Protein AF-A0A1S3D793-F1 (afdb_monomer_lite)

pLDDT: mean 78.3, std 12.01, range [39.22, 96.0]

Sequence (178 aa):
MQNKKGTPEDDGTARREAWMLELPPESTVHLGLGPRQFRATEGPDMSNRSDWTDTPADKLKKQQKLLIEGEPPPNPEEERRKFLINERDKTMEQMIEKCKKSKKHKRDKSLMELHQEKLKKKQKKKDKERGDRPPERRPFDRDVDLQVNRFDEAQRKAIVNKAQLLDTRFSTGESKFL

Foldseek 3Di:
DDDDDDDPDPPPPPDPDPPVVDDDPLCVPPPPPDDDDDDPDDHPPPVPPCPPPPDPVRVVVVVVCCVVVPDPPPDVVVVVVLVVLVVVQVVVVVVVVVCCVVCVPPDDADPVRVVVVVVVVVVVVVDVVVPPDDPDDDPDDCVVHVVPCPDDPVNVVVVVVVVVCPVPPDDPDSHPDD

Structure (mmCIF, N/CA/C/O backbone):
data_AF-A0A1S3D793-F1
#
_entry.id   AF-A0A1S3D793-F1
#
loop_
_atom_site.group_PDB
_atom_site.id
_atom_site.type_symbol
_atom_site.label_atom_id
_atom_site.label_alt_id
_atom_site.label_comp_id
_atom_site.label_asym_id
_atom_site.label_entity_id
_atom_site.label_seq_id
_atom_site.pdbx_PDB_ins_code
_atom_site.Cartn_x
_atom_site.Cartn_y
_atom_site.Cartn_z
_atom_site.occupancy
_atom_site.B_iso_or_equiv
_atom_site.auth_seq_id
_atom_site.auth_comp_id
_atom_site.auth_asym_id
_atom_site.auth_atom_id
_atom_site.pdbx_PDB_model_num
ATOM 1 N N . MET A 1 1 ? 54.070 -31.152 -6.009 1.00 39.59 1 MET A N 1
ATOM 2 C CA . MET A 1 1 ? 53.042 -31.656 -5.075 1.00 39.59 1 MET A CA 1
ATOM 3 C C . MET A 1 1 ? 51.683 -31.320 -5.660 1.00 39.59 1 MET A C 1
ATOM 5 O O . MET A 1 1 ? 51.351 -30.148 -5.759 1.00 39.59 1 MET A O 1
ATOM 9 N N . GLN A 1 2 ? 50.984 -32.319 -6.196 1.00 41.53 2 GLN A N 1
ATOM 10 C CA . GLN A 1 2 ? 49.692 -32.140 -6.859 1.00 41.53 2 GLN A CA 1
ATOM 11 C C . GLN A 1 2 ? 48.585 -32.426 -5.839 1.00 41.53 2 GLN A C 1
ATOM 13 O O . GLN A 1 2 ? 48.446 -33.562 -5.392 1.00 41.53 2 GLN A O 1
ATOM 18 N N . ASN A 1 3 ? 47.815 -31.405 -5.464 1.00 39.22 3 ASN A N 1
ATOM 19 C CA . ASN A 1 3 ? 46.646 -31.570 -4.604 1.00 39.22 3 ASN A CA 1
ATOM 20 C C . ASN A 1 3 ? 45.465 -32.030 -5.464 1.00 39.22 3 ASN A C 1
ATOM 22 O O . ASN A 1 3 ? 44.859 -31.234 -6.181 1.00 39.22 3 ASN A O 1
ATOM 26 N N . LYS A 1 4 ? 45.148 -33.327 -5.406 1.00 44.31 4 LYS A N 1
ATOM 27 C CA . LYS A 1 4 ? 43.905 -33.872 -5.957 1.00 44.31 4 LYS A CA 1
ATOM 28 C C . LYS A 1 4 ? 42.738 -33.413 -5.076 1.00 44.31 4 LYS A C 1
ATOM 30 O O . LYS A 1 4 ? 42.666 -33.791 -3.911 1.00 44.31 4 LYS A O 1
ATOM 35 N N . LYS A 1 5 ? 41.832 -32.597 -5.625 1.00 45.19 5 LYS A N 1
ATOM 36 C CA . LYS A 1 5 ? 40.506 -32.364 -5.034 1.00 45.19 5 LYS A CA 1
ATOM 37 C C . LYS A 1 5 ? 39.716 -33.668 -5.145 1.00 45.19 5 LYS A C 1
ATOM 39 O O . LYS A 1 5 ? 39.407 -34.093 -6.254 1.00 45.19 5 LYS A O 1
ATOM 44 N N . GLY A 1 6 ? 39.450 -34.302 -4.007 1.00 39.34 6 GLY A N 1
ATOM 45 C CA . GLY A 1 6 ? 38.548 -35.443 -3.919 1.00 39.34 6 GLY A CA 1
ATOM 46 C C . GLY A 1 6 ? 37.112 -35.018 -4.210 1.00 39.34 6 GLY A C 1
ATOM 47 O O . GLY A 1 6 ? 36.623 -34.028 -3.667 1.00 39.34 6 GLY A O 1
ATOM 48 N N . THR A 1 7 ? 36.465 -35.761 -5.096 1.00 55.16 7 THR A N 1
ATOM 49 C CA . THR A 1 7 ? 35.011 -35.850 -5.228 1.00 55.16 7 THR A CA 1
ATOM 50 C C . THR A 1 7 ? 34.433 -36.444 -3.940 1.00 55.16 7 THR A C 1
ATOM 52 O O . THR A 1 7 ? 35.018 -37.402 -3.431 1.00 55.16 7 THR A O 1
ATOM 55 N N . PRO A 1 8 ? 33.329 -35.920 -3.378 1.00 58.78 8 PRO A N 1
ATOM 56 C CA . PRO A 1 8 ? 32.638 -36.632 -2.316 1.00 58.78 8 PRO A CA 1
ATOM 57 C C . PRO A 1 8 ? 31.990 -37.883 -2.920 1.00 58.78 8 PRO A C 1
ATOM 59 O O . PRO A 1 8 ? 31.172 -37.788 -3.832 1.00 58.78 8 PRO A O 1
ATOM 62 N N . GLU A 1 9 ? 32.437 -39.039 -2.438 1.00 50.38 9 GLU A N 1
ATOM 63 C CA . GLU A 1 9 ? 31.816 -40.348 -2.638 1.00 50.38 9 GLU A CA 1
ATOM 64 C C . GLU A 1 9 ? 30.340 -40.295 -2.209 1.00 50.38 9 GLU A C 1
ATOM 66 O O . GLU A 1 9 ? 30.026 -39.780 -1.134 1.00 50.38 9 GLU A O 1
ATOM 71 N N . ASP A 1 10 ? 29.455 -40.810 -3.063 1.00 57.16 10 ASP A N 1
ATOM 72 C CA . ASP A 1 10 ? 28.017 -40.947 -2.824 1.00 57.16 10 ASP A CA 1
ATOM 73 C C . ASP A 1 10 ? 27.778 -42.165 -1.920 1.00 57.16 10 ASP A C 1
ATOM 75 O O . ASP A 1 10 ? 27.693 -43.313 -2.364 1.00 57.16 10 ASP A O 1
ATOM 79 N N . ASP A 1 11 ? 27.756 -41.932 -0.608 1.00 54.22 11 ASP A N 1
ATOM 80 C CA . ASP A 1 11 ? 27.305 -42.915 0.362 1.00 54.22 11 ASP A CA 1
ATOM 81 C C . ASP A 1 11 ? 25.791 -43.104 0.205 1.00 54.22 11 ASP A C 1
ATOM 83 O O . ASP A 1 11 ? 25.032 -42.206 0.555 1.00 54.22 11 ASP A O 1
ATOM 87 N N . GLY A 1 12 ? 25.369 -44.279 -0.296 1.00 58.22 12 GLY A N 1
ATOM 88 C CA . GLY A 1 12 ? 24.006 -44.690 -0.706 1.00 58.22 12 GLY A CA 1
ATOM 89 C C . GLY A 1 12 ? 22.849 -44.561 0.304 1.00 58.22 12 GLY A C 1
ATOM 90 O O . GLY A 1 12 ? 21.831 -45.244 0.202 1.00 58.22 12 GLY A O 1
ATOM 91 N N . THR A 1 13 ? 22.970 -43.681 1.285 1.00 63.38 13 THR A N 1
ATOM 92 C CA . THR A 1 13 ? 21.847 -42.962 1.872 1.00 63.38 13 THR A CA 1
A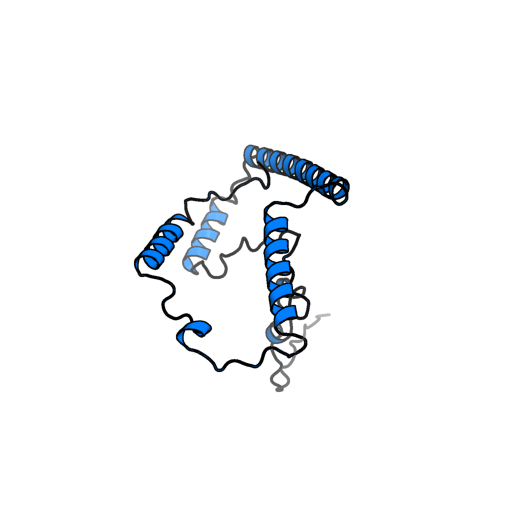TOM 93 C C . THR A 1 13 ? 21.360 -41.910 0.878 1.00 63.38 13 THR A C 1
ATOM 95 O O . THR A 1 13 ? 22.150 -41.111 0.394 1.00 63.38 13 THR A O 1
ATOM 98 N N . ALA A 1 14 ? 20.062 -41.877 0.567 1.00 69.94 14 ALA A N 1
ATOM 99 C CA . ALA A 1 14 ? 19.471 -40.826 -0.262 1.00 69.94 14 ALA A CA 1
ATOM 100 C C . ALA A 1 14 ? 19.557 -39.470 0.469 1.00 69.94 14 ALA A C 1
ATOM 102 O O . ALA A 1 14 ? 18.601 -39.021 1.111 1.00 69.94 14 ALA A O 1
ATOM 103 N N . ARG A 1 15 ? 20.740 -38.847 0.447 1.00 79.88 15 ARG A N 1
ATOM 104 C CA . ARG A 1 15 ? 20.979 -37.533 1.030 1.00 79.88 15 ARG A CA 1
ATOM 105 C C . ARG A 1 15 ? 20.179 -36.536 0.218 1.00 79.88 15 ARG A C 1
ATOM 107 O O . ARG A 1 15 ? 20.288 -36.466 -1.002 1.00 79.88 15 ARG A O 1
ATOM 114 N N . ARG A 1 16 ? 19.329 -35.779 0.910 1.00 86.62 16 ARG A N 1
ATOM 115 C CA . ARG A 1 16 ? 18.573 -34.712 0.264 1.00 86.62 16 ARG A CA 1
ATOM 116 C C . ARG A 1 16 ? 19.565 -33.685 -0.266 1.00 86.62 16 ARG A C 1
ATOM 118 O O . ARG A 1 16 ? 20.427 -33.220 0.476 1.00 86.62 16 ARG A O 1
ATOM 125 N N . GLU A 1 17 ? 19.423 -33.361 -1.542 1.00 84.94 17 GLU A N 1
ATOM 126 C CA . GLU A 1 17 ? 20.198 -32.330 -2.216 1.00 84.94 17 GLU A CA 1
ATOM 127 C C . GLU A 1 17 ? 20.128 -30.999 -1.450 1.00 84.94 17 GLU A C 1
ATOM 129 O O . GLU A 1 17 ? 19.124 -30.693 -0.804 1.00 84.94 17 GLU A O 1
ATOM 134 N N . ALA A 1 18 ? 21.196 -30.200 -1.519 1.00 81.81 18 ALA A N 1
ATOM 135 C CA . ALA A 1 18 ? 21.341 -28.986 -0.712 1.00 81.81 18 ALA A CA 1
ATOM 136 C C . ALA A 1 18 ? 20.160 -28.010 -0.868 1.00 81.81 18 ALA A C 1
ATOM 138 O O . ALA A 1 18 ? 19.710 -27.438 0.117 1.00 81.81 18 ALA A O 1
ATOM 139 N N . TRP A 1 19 ? 19.569 -27.900 -2.062 1.00 83.50 19 TRP A N 1
ATOM 140 C CA . TRP A 1 19 ? 18.391 -27.057 -2.318 1.00 83.50 19 TRP A CA 1
ATOM 141 C C . TRP A 1 19 ? 17.103 -27.528 -1.615 1.00 83.50 19 TRP A C 1
ATOM 143 O O . TRP A 1 19 ? 16.137 -26.772 -1.543 1.00 83.50 19 TRP A O 1
ATOM 153 N N . MET A 1 20 ? 17.070 -28.761 -1.095 1.00 80.81 20 MET A N 1
ATOM 154 C CA . MET A 1 20 ? 15.973 -29.277 -0.266 1.00 80.81 20 MET A CA 1
ATOM 155 C C . MET A 1 20 ? 16.183 -29.046 1.236 1.00 80.81 20 MET A C 1
ATOM 157 O O . MET A 1 20 ? 15.245 -29.229 2.013 1.00 80.81 20 MET A O 1
ATOM 161 N N . LEU A 1 21 ? 17.399 -28.702 1.666 1.00 83.75 21 LEU A N 1
ATOM 162 C CA . LEU A 1 21 ? 17.741 -28.478 3.075 1.00 83.75 21 LEU A CA 1
ATOM 163 C C . LEU A 1 21 ? 18.007 -27.003 3.373 1.00 83.75 21 LEU A C 1
ATOM 165 O O . LEU A 1 21 ? 17.671 -26.519 4.454 1.00 83.75 21 LEU A O 1
ATOM 169 N N . GLU A 1 22 ? 18.588 -26.291 2.416 1.00 81.25 22 GLU A N 1
ATOM 170 C CA . GLU A 1 22 ? 18.906 -24.880 2.522 1.00 81.25 22 GLU A CA 1
ATOM 171 C C . GLU A 1 22 ? 17.796 -24.055 1.891 1.00 81.25 22 GLU A C 1
ATOM 173 O O . GLU A 1 22 ? 17.360 -24.277 0.760 1.00 81.25 22 GLU A O 1
ATOM 178 N N . LEU A 1 23 ? 17.319 -23.079 2.653 1.00 78.12 23 LEU A N 1
ATOM 179 C CA . LEU A 1 23 ? 16.365 -22.127 2.130 1.00 78.12 23 LEU A CA 1
ATOM 180 C C . LEU A 1 23 ? 17.042 -21.180 1.143 1.00 78.12 23 LEU A C 1
ATOM 182 O O . LEU A 1 23 ? 18.165 -20.741 1.402 1.00 78.12 23 LEU A O 1
ATOM 186 N N . PRO A 1 24 ? 16.334 -20.763 0.077 1.00 79.12 24 PRO A N 1
ATOM 187 C CA . PRO A 1 24 ? 16.795 -19.669 -0.756 1.00 79.12 24 PRO A CA 1
ATOM 188 C C . PRO A 1 24 ? 17.128 -18.444 0.111 1.00 79.12 24 PRO A C 1
ATOM 190 O O . PRO A 1 24 ? 16.319 -18.108 0.992 1.00 79.12 24 PRO A O 1
ATOM 193 N N . PRO A 1 25 ? 18.260 -17.758 -0.134 1.00 72.81 25 PRO A N 1
ATOM 194 C CA . PRO A 1 25 ? 18.743 -16.657 0.705 1.00 72.81 25 PRO A CA 1
ATOM 195 C C . PRO A 1 25 ? 17.685 -15.560 0.903 1.00 72.81 25 PRO A C 1
ATOM 197 O O . PRO A 1 25 ? 17.505 -15.070 2.018 1.00 72.81 25 PRO A O 1
ATOM 200 N N . GLU A 1 26 ? 16.887 -15.290 -0.132 1.00 68.50 26 GLU A N 1
ATOM 201 C CA . GLU A 1 26 ? 15.769 -14.333 -0.136 1.00 68.50 26 GLU A CA 1
ATOM 202 C C . GLU A 1 26 ? 14.632 -14.668 0.853 1.00 68.50 26 GLU A C 1
ATOM 204 O O . GLU A 1 26 ? 13.879 -13.793 1.286 1.00 68.50 26 GLU A O 1
ATOM 209 N N . SER A 1 27 ? 14.478 -15.941 1.227 1.00 65.19 27 SER A N 1
ATOM 210 C CA . SER A 1 27 ? 13.345 -16.441 2.025 1.00 65.19 27 SER A CA 1
ATOM 211 C C . SER A 1 27 ? 13.659 -16.655 3.509 1.00 65.19 27 SER A C 1
ATOM 213 O O . SER A 1 27 ? 12.742 -16.826 4.316 1.00 65.19 27 SER A O 1
ATOM 215 N N . THR A 1 28 ? 14.939 -16.589 3.886 1.00 62.53 28 THR A N 1
ATOM 216 C CA . THR A 1 28 ? 15.442 -16.912 5.234 1.00 62.53 28 THR A CA 1
ATOM 217 C C . THR A 1 28 ? 14.791 -16.090 6.351 1.00 62.53 28 THR A C 1
ATOM 219 O O . THR A 1 28 ? 14.602 -16.585 7.460 1.00 62.53 28 THR A O 1
ATOM 222 N N . VAL A 1 29 ? 14.384 -14.851 6.065 1.00 65.44 29 VAL A N 1
ATOM 223 C CA . VAL A 1 29 ? 13.934 -13.899 7.095 1.00 65.44 29 VAL A CA 1
ATOM 224 C C . VAL A 1 29 ? 12.411 -13.963 7.356 1.00 65.44 29 VAL A C 1
ATOM 226 O O . VAL A 1 29 ? 11.942 -13.470 8.380 1.00 65.44 29 VAL A O 1
ATOM 229 N N . HIS A 1 30 ? 11.595 -14.584 6.482 1.00 61.81 30 HIS A N 1
ATOM 230 C CA . HIS A 1 30 ? 10.117 -14.461 6.545 1.00 61.81 30 HIS A CA 1
ATOM 231 C C . HIS A 1 30 ? 9.335 -15.740 6.261 1.00 61.81 30 HIS A C 1
ATOM 233 O O . HIS A 1 30 ? 8.287 -15.705 5.616 1.00 61.81 30 HIS A O 1
ATOM 239 N N . LEU A 1 31 ? 9.761 -16.862 6.828 1.00 67.12 31 LEU A N 1
ATOM 240 C CA . LEU A 1 31 ? 9.057 -18.145 6.708 1.00 67.12 31 LEU A CA 1
ATOM 241 C C . LEU A 1 31 ? 7.645 -18.187 7.325 1.00 67.12 31 LEU A C 1
ATOM 243 O O . LEU A 1 31 ? 7.016 -19.238 7.391 1.00 67.12 31 LEU A O 1
ATOM 247 N N . GLY A 1 32 ? 7.110 -17.056 7.790 1.00 65.06 32 GLY A N 1
ATOM 248 C CA . GLY A 1 32 ? 5.747 -16.980 8.307 1.00 65.06 32 GLY A CA 1
ATOM 249 C C . GLY A 1 32 ? 5.545 -17.688 9.649 1.00 65.06 32 GLY A C 1
ATOM 250 O O . GLY A 1 32 ? 4.398 -17.815 10.067 1.00 65.06 32 GLY A O 1
ATOM 251 N N . LEU A 1 33 ? 6.628 -18.093 10.330 1.00 73.56 33 LEU A N 1
ATOM 252 C CA . LEU A 1 33 ? 6.607 -18.614 11.706 1.00 73.56 33 LEU A CA 1
ATOM 253 C C . LEU A 1 33 ? 6.455 -17.508 12.774 1.00 73.56 33 LEU A C 1
ATOM 255 O O . LEU A 1 33 ? 6.415 -17.801 13.964 1.00 73.56 33 LEU A O 1
ATOM 259 N N . GLY A 1 34 ? 6.355 -16.240 12.363 1.00 73.38 34 GLY A N 1
ATOM 260 C CA . GLY A 1 34 ? 6.131 -15.088 13.239 1.00 73.38 34 GLY A CA 1
ATOM 261 C C . GLY A 1 34 ? 4.858 -14.306 12.888 1.00 73.38 34 GLY A C 1
ATOM 262 O O . GLY A 1 34 ? 4.236 -14.555 11.849 1.00 73.38 34 GLY A O 1
ATOM 263 N N . PRO A 1 35 ? 4.454 -13.338 13.732 1.00 75.06 35 PRO A N 1
ATOM 264 C CA . PRO A 1 35 ? 3.297 -12.486 13.474 1.00 75.06 35 PRO A CA 1
ATOM 265 C C . PRO A 1 35 ? 3.438 -11.764 12.128 1.00 75.06 35 PRO A C 1
ATOM 267 O O . PRO A 1 35 ? 4.411 -11.059 11.866 1.00 75.06 35 PRO A O 1
ATOM 270 N N . ARG A 1 36 ? 2.442 -11.949 11.258 1.00 70.62 36 ARG A N 1
ATOM 271 C CA . ARG A 1 36 ? 2.416 -11.384 9.905 1.00 70.62 36 ARG A CA 1
ATOM 272 C C . ARG A 1 36 ? 2.061 -9.899 9.972 1.00 70.62 36 ARG A C 1
ATOM 274 O O . ARG A 1 36 ? 0.897 -9.549 10.143 1.00 70.62 36 ARG A O 1
ATOM 281 N N . GLN A 1 37 ? 3.054 -9.027 9.828 1.00 77.38 37 GLN A N 1
ATOM 282 C CA . GLN A 1 37 ? 2.853 -7.594 9.595 1.00 77.38 37 GLN A CA 1
ATOM 283 C C . GLN A 1 37 ? 3.392 -7.212 8.214 1.00 77.38 37 GLN A C 1
ATOM 285 O O . GLN A 1 37 ? 4.348 -7.817 7.726 1.00 77.38 37 GLN A O 1
ATOM 290 N N . PHE A 1 38 ? 2.768 -6.220 7.572 1.00 73.31 38 PHE A N 1
ATOM 291 C CA . PHE A 1 38 ? 3.314 -5.630 6.349 1.00 73.31 38 PHE A CA 1
ATOM 292 C C . PHE A 1 38 ? 4.681 -5.010 6.647 1.00 73.31 38 PHE A C 1
ATOM 294 O O . PHE A 1 38 ? 4.870 -4.383 7.692 1.00 73.31 38 PHE A O 1
ATOM 301 N N . ARG A 1 39 ? 5.634 -5.179 5.727 1.00 70.62 39 ARG A N 1
ATOM 302 C CA . ARG A 1 39 ? 6.952 -4.550 5.840 1.00 70.62 39 ARG A CA 1
ATOM 303 C C . ARG A 1 39 ? 6.803 -3.035 5.759 1.00 70.62 39 ARG A C 1
ATOM 305 O O . ARG A 1 39 ? 6.088 -2.531 4.899 1.00 70.62 39 ARG A O 1
ATOM 312 N N . ALA A 1 40 ? 7.494 -2.328 6.648 1.00 74.19 40 ALA A N 1
ATOM 313 C CA . ALA A 1 40 ? 7.602 -0.872 6.588 1.00 74.19 40 ALA A CA 1
ATOM 314 C C . ALA A 1 40 ? 8.714 -0.407 5.632 1.00 74.19 40 ALA A C 1
ATOM 316 O O . ALA A 1 40 ? 8.701 0.737 5.193 1.00 74.19 40 ALA A O 1
ATOM 317 N N . THR A 1 41 ? 9.667 -1.288 5.329 1.00 74.88 41 THR A N 1
ATOM 318 C CA . THR A 1 41 ? 10.761 -1.047 4.389 1.00 74.88 41 THR A CA 1
ATOM 319 C C . THR A 1 41 ? 10.433 -1.632 3.023 1.00 74.88 41 THR A C 1
ATOM 321 O O . THR A 1 41 ? 9.643 -2.577 2.915 1.00 74.88 41 THR A O 1
ATOM 324 N N . GLU A 1 42 ? 11.075 -1.088 1.992 1.00 73.44 42 GLU A N 1
ATOM 325 C CA . GLU A 1 42 ? 11.052 -1.663 0.649 1.00 73.44 42 GLU A CA 1
ATOM 326 C C . GLU A 1 42 ? 11.495 -3.133 0.720 1.00 73.44 42 GLU A C 1
ATOM 328 O O . GLU A 1 42 ? 12.381 -3.501 1.499 1.00 73.44 42 GLU A O 1
ATOM 333 N N . GLY A 1 43 ? 10.769 -3.997 0.008 1.00 70.94 43 GLY A N 1
ATOM 334 C CA . GLY A 1 43 ? 11.098 -5.418 -0.059 1.00 70.94 43 GLY A CA 1
ATOM 335 C C . GLY A 1 43 ? 12.367 -5.656 -0.883 1.00 70.94 43 GLY A C 1
ATOM 336 O O . GLY A 1 43 ? 12.838 -4.730 -1.542 1.00 70.94 43 GLY A O 1
ATOM 337 N N . PRO A 1 44 ? 12.898 -6.891 -0.878 1.00 73.62 44 PRO A N 1
ATOM 338 C CA . PRO A 1 44 ? 13.931 -7.296 -1.828 1.00 73.62 44 PRO A CA 1
ATOM 339 C C . PRO A 1 44 ? 13.518 -6.937 -3.258 1.00 73.62 44 PRO A C 1
ATOM 341 O O . PRO A 1 44 ? 12.324 -6.985 -3.585 1.00 73.62 44 PRO A O 1
ATOM 344 N N . ASP A 1 45 ? 14.485 -6.554 -4.091 1.00 69.31 45 ASP A N 1
ATOM 345 C CA . ASP A 1 45 ? 14.215 -6.138 -5.463 1.00 69.31 45 ASP A CA 1
ATOM 346 C C . ASP A 1 45 ? 13.770 -7.333 -6.318 1.00 69.31 45 ASP A C 1
ATOM 348 O O . ASP A 1 45 ? 14.560 -8.029 -6.949 1.00 69.31 45 ASP A O 1
ATOM 352 N N . MET A 1 46 ? 12.458 -7.565 -6.348 1.00 64.94 46 MET A N 1
ATOM 353 C CA . MET A 1 46 ? 11.825 -8.565 -7.207 1.00 64.94 46 MET A CA 1
ATOM 354 C C . MET A 1 46 ? 11.596 -8.023 -8.628 1.00 64.94 46 MET A C 1
ATOM 356 O O . MET A 1 46 ? 10.714 -8.521 -9.328 1.00 64.94 46 MET A O 1
ATOM 360 N N . SER A 1 47 ? 12.301 -6.965 -9.054 1.00 65.56 47 SER A N 1
ATOM 361 C CA . SER A 1 47 ? 12.199 -6.420 -10.412 1.00 65.56 47 SER A CA 1
ATOM 362 C C . SER A 1 47 ? 12.594 -7.450 -11.467 1.00 65.56 47 SER A C 1
ATOM 364 O O . SER A 1 47 ? 11.965 -7.514 -12.529 1.00 65.56 47 SER A O 1
ATOM 366 N N . ASN A 1 48 ? 13.533 -8.347 -11.146 1.00 68.31 48 ASN A N 1
ATOM 367 C CA . ASN A 1 48 ? 13.909 -9.431 -12.040 1.00 68.31 48 ASN A CA 1
ATOM 368 C C . ASN A 1 48 ? 12.865 -10.563 -12.039 1.00 68.31 48 ASN A C 1
ATOM 370 O O . ASN A 1 48 ? 13.053 -11.638 -11.488 1.00 68.31 48 ASN A O 1
ATOM 374 N N . ARG A 1 49 ? 11.719 -10.304 -12.673 1.00 65.56 49 ARG A N 1
ATOM 375 C CA . ARG A 1 49 ? 10.622 -11.269 -12.866 1.00 65.56 49 ARG A CA 1
ATOM 376 C C . ARG A 1 49 ? 10.831 -12.160 -14.096 1.00 65.56 49 ARG A C 1
ATOM 378 O O . ARG A 1 49 ? 9.972 -12.982 -14.401 1.00 65.56 49 ARG A O 1
ATOM 385 N N . SER A 1 50 ? 11.962 -11.998 -14.789 1.00 70.88 50 SER A N 1
ATOM 386 C CA . SER A 1 50 ? 12.276 -12.687 -16.048 1.00 70.88 50 SER A CA 1
ATOM 387 C C . SER A 1 50 ? 12.566 -14.182 -15.885 1.00 70.88 50 SER A C 1
ATOM 389 O O . SER A 1 50 ? 12.612 -14.919 -16.869 1.00 70.88 50 SER A O 1
ATOM 391 N N . ASP A 1 51 ? 12.701 -14.659 -14.648 1.00 76.81 51 ASP A N 1
ATOM 392 C CA . ASP A 1 51 ? 12.980 -16.065 -14.375 1.00 76.81 51 ASP A CA 1
ATOM 393 C C . ASP A 1 51 ? 11.850 -16.989 -14.834 1.00 76.81 51 ASP A C 1
ATOM 395 O O . ASP A 1 51 ? 12.138 -18.072 -15.346 1.00 76.81 51 ASP A O 1
ATOM 399 N N . TRP A 1 52 ? 10.594 -16.539 -14.732 1.00 78.81 52 TRP A N 1
ATOM 400 C CA . TRP A 1 52 ? 9.413 -17.332 -15.098 1.00 78.81 52 TRP A CA 1
ATOM 401 C C . TRP A 1 52 ? 8.616 -16.778 -16.285 1.00 78.81 52 TRP A C 1
ATOM 403 O O . TRP A 1 52 ? 7.835 -17.518 -16.877 1.00 78.81 52 TRP A O 1
ATOM 413 N N . THR A 1 53 ? 8.795 -15.506 -16.653 1.00 76.69 53 THR A N 1
ATOM 414 C CA . THR A 1 53 ? 8.049 -14.899 -17.770 1.00 76.69 53 THR A CA 1
ATOM 415 C C . THR A 1 53 ? 8.754 -15.016 -19.117 1.00 76.69 53 THR A C 1
ATOM 417 O O . THR A 1 53 ? 8.126 -14.736 -20.132 1.00 76.69 53 THR A O 1
ATOM 420 N N . ASP A 1 54 ? 10.043 -15.367 -19.142 1.00 81.12 54 ASP A N 1
ATOM 421 C CA . ASP A 1 54 ? 10.871 -15.272 -20.347 1.00 81.12 54 ASP A CA 1
ATOM 422 C C . ASP A 1 54 ? 11.198 -16.659 -20.922 1.00 81.12 54 ASP A C 1
ATOM 424 O O . ASP A 1 54 ? 11.782 -17.519 -20.252 1.00 81.12 54 ASP A O 1
ATOM 428 N N . THR A 1 55 ? 10.832 -16.876 -22.187 1.00 86.12 55 THR A N 1
ATOM 429 C CA . THR A 1 55 ? 11.133 -18.104 -22.936 1.00 86.12 55 THR A CA 1
ATOM 430 C C . THR A 1 55 ? 12.650 -18.221 -23.142 1.00 86.12 55 THR A C 1
ATOM 432 O O . THR A 1 55 ? 13.317 -17.196 -23.298 1.00 86.12 55 THR A O 1
ATOM 435 N N . PRO A 1 56 ? 13.246 -19.428 -23.244 1.00 85.88 56 PRO A N 1
ATOM 436 C CA . PRO A 1 56 ? 14.679 -19.566 -23.535 1.00 85.88 56 PRO A CA 1
ATOM 437 C C . PRO A 1 56 ? 15.148 -18.776 -24.771 1.00 85.88 56 PRO A C 1
ATOM 439 O O . PRO A 1 56 ? 16.233 -18.199 -24.769 1.00 85.88 56 PRO A O 1
ATOM 442 N N . ALA A 1 57 ? 14.306 -18.686 -25.806 1.00 85.44 57 ALA A N 1
ATOM 443 C CA . ALA A 1 57 ? 14.577 -17.884 -26.998 1.00 85.44 57 ALA A CA 1
ATOM 444 C C . ALA A 1 57 ? 14.579 -16.368 -26.724 1.00 85.44 57 ALA A C 1
ATOM 446 O O . ALA A 1 57 ? 15.364 -15.635 -27.327 1.00 85.44 57 ALA A O 1
ATOM 447 N N . ASP A 1 58 ? 13.728 -15.891 -25.818 1.00 85.12 58 ASP A N 1
ATOM 448 C CA . ASP A 1 58 ? 13.632 -14.474 -25.466 1.00 85.12 58 ASP A CA 1
ATOM 449 C C . ASP A 1 58 ? 14.796 -14.051 -24.565 1.00 85.12 58 ASP A C 1
ATOM 451 O O . ASP A 1 58 ? 15.402 -13.005 -24.810 1.00 85.12 58 ASP A O 1
ATOM 455 N N . LYS A 1 59 ? 15.234 -14.935 -23.654 1.00 83.81 59 LYS A N 1
ATOM 456 C CA . LYS A 1 59 ? 16.474 -14.754 -22.882 1.00 83.81 59 LYS A CA 1
ATOM 457 C C . LYS A 1 59 ? 17.688 -14.596 -23.796 1.00 83.81 59 LYS A C 1
ATOM 459 O O . LYS A 1 59 ? 18.466 -13.665 -23.607 1.00 83.81 59 LYS A O 1
ATOM 464 N N . LEU A 1 60 ? 17.829 -15.445 -24.820 1.00 85.12 60 LEU A N 1
ATOM 465 C CA . LEU A 1 60 ? 18.927 -15.342 -25.792 1.00 85.12 60 LEU A CA 1
ATOM 466 C C . LEU A 1 60 ? 18.876 -14.035 -26.588 1.00 85.12 60 LEU A C 1
ATOM 468 O O . LEU A 1 60 ? 19.898 -13.368 -26.722 1.00 85.12 60 LEU A O 1
ATOM 472 N N . LYS A 1 61 ? 17.697 -13.622 -27.071 1.00 85.06 61 LYS A N 1
ATOM 473 C CA . LYS A 1 61 ? 17.537 -12.333 -27.766 1.00 85.06 61 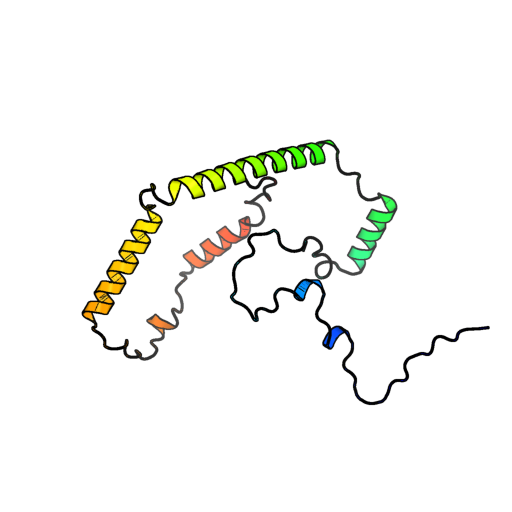LYS A CA 1
ATOM 474 C C . LYS A 1 61 ? 17.891 -11.159 -26.860 1.00 85.06 61 LYS A C 1
ATOM 476 O O . LYS A 1 61 ? 18.536 -10.218 -27.307 1.00 85.06 61 LYS A O 1
ATOM 481 N N . LYS A 1 62 ? 17.470 -11.197 -25.595 1.00 82.62 62 LYS A N 1
ATOM 482 C CA . LYS A 1 62 ? 17.742 -10.140 -24.619 1.00 82.62 62 LYS A CA 1
ATOM 483 C C . LYS A 1 62 ? 19.226 -10.081 -24.262 1.00 82.62 62 LYS A C 1
ATOM 485 O O . LYS A 1 62 ? 19.789 -8.995 -24.247 1.00 82.62 62 LYS A O 1
ATOM 490 N N . GLN A 1 63 ? 19.875 -11.230 -24.072 1.00 82.38 63 GLN A N 1
ATOM 491 C CA . GLN A 1 63 ? 21.325 -11.315 -23.886 1.00 82.38 63 GLN A CA 1
ATOM 492 C C . GLN A 1 63 ? 22.084 -10.782 -25.102 1.00 82.38 63 GLN A C 1
ATOM 494 O O . GLN A 1 63 ? 22.980 -9.965 -24.935 1.00 82.38 63 GLN A O 1
ATOM 499 N N . GLN A 1 64 ? 21.703 -11.181 -26.320 1.00 82.94 64 GLN A N 1
ATOM 500 C CA . GLN A 1 64 ? 22.310 -10.667 -27.552 1.00 82.94 64 GLN A CA 1
ATOM 501 C C . GLN A 1 64 ? 22.138 -9.152 -27.680 1.00 82.94 64 GLN A C 1
ATOM 503 O O . GLN A 1 64 ? 23.104 -8.466 -27.985 1.00 82.94 64 GLN A O 1
ATOM 508 N N . LYS A 1 65 ? 20.948 -8.617 -27.384 1.00 80.25 65 LYS A N 1
ATOM 509 C CA . LYS A 1 65 ? 20.714 -7.166 -27.350 1.00 80.25 65 LYS A CA 1
ATOM 510 C C . LYS A 1 65 ? 21.616 -6.464 -26.336 1.00 80.25 65 LYS A C 1
ATOM 512 O O . LYS A 1 65 ? 22.257 -5.490 -26.695 1.00 80.25 65 LYS A O 1
ATOM 517 N N . LEU A 1 66 ? 21.742 -6.994 -25.118 1.00 79.12 66 LEU A N 1
ATOM 518 C CA . LEU A 1 66 ? 22.635 -6.437 -24.093 1.00 79.12 66 LEU A CA 1
ATOM 519 C C . LEU A 1 66 ? 24.120 -6.510 -24.491 1.00 79.12 66 LEU A C 1
ATOM 521 O O . LEU A 1 66 ? 24.879 -5.597 -24.192 1.00 79.12 66 LEU A O 1
ATOM 525 N N . LEU A 1 67 ? 24.538 -7.580 -25.173 1.00 75.00 67 LEU A N 1
ATOM 526 C CA . LEU A 1 67 ? 25.903 -7.757 -25.684 1.00 75.00 67 LEU A CA 1
ATOM 527 C C . LEU A 1 67 ? 26.229 -6.808 -26.847 1.00 75.00 67 LEU A C 1
ATOM 529 O O . LEU A 1 67 ? 27.374 -6.384 -26.974 1.00 75.00 67 LEU A O 1
ATOM 533 N N . ILE A 1 68 ? 25.247 -6.507 -27.702 1.00 76.06 68 ILE A N 1
ATOM 534 C CA . ILE A 1 68 ? 25.418 -5.675 -28.903 1.00 76.06 68 ILE A CA 1
ATOM 535 C C . ILE A 1 68 ? 25.277 -4.185 -28.575 1.00 76.06 68 ILE A C 1
ATOM 537 O O . ILE A 1 68 ? 26.065 -3.378 -29.058 1.00 76.06 68 ILE A O 1
ATOM 541 N N . GLU A 1 69 ? 24.278 -3.816 -27.775 1.00 67.00 69 GLU A N 1
ATOM 542 C CA . GLU A 1 69 ? 23.917 -2.417 -27.506 1.00 67.00 69 GLU A CA 1
ATOM 543 C C . GLU A 1 69 ? 24.478 -1.903 -26.168 1.00 67.00 69 GLU A C 1
ATOM 545 O O . GLU A 1 69 ? 24.445 -0.699 -25.915 1.00 67.00 69 GLU A O 1
ATOM 550 N N . GLY A 1 70 ? 25.041 -2.785 -25.329 1.00 63.28 70 GLY A N 1
ATOM 551 C CA . GLY A 1 70 ? 25.376 -2.466 -23.940 1.00 63.28 70 GLY A CA 1
ATOM 552 C C . GLY A 1 70 ? 24.116 -2.220 -23.102 1.00 63.28 70 GLY A C 1
ATOM 553 O O . GLY A 1 70 ? 23.005 -2.127 -23.626 1.00 63.28 70 GLY A O 1
ATOM 554 N N . GLU A 1 71 ? 24.252 -2.113 -21.778 1.00 63.16 71 GLU A N 1
ATOM 555 C CA . GLU A 1 71 ? 23.177 -1.462 -21.023 1.00 63.16 71 GLU A CA 1
ATOM 556 C C . GLU A 1 71 ? 23.145 0.011 -21.462 1.00 63.16 71 GLU A C 1
ATOM 558 O O . GLU A 1 71 ? 24.208 0.647 -21.464 1.00 63.16 71 GLU A O 1
ATOM 563 N N . PRO A 1 72 ? 21.989 0.566 -21.873 1.00 66.25 72 PRO A N 1
ATOM 564 C CA . PRO A 1 72 ? 21.926 1.975 -22.218 1.00 66.25 72 PRO A CA 1
ATOM 565 C C . PRO A 1 72 ? 22.393 2.784 -21.001 1.00 66.25 72 PRO A C 1
ATOM 567 O O . PRO A 1 72 ? 21.883 2.553 -19.900 1.00 66.25 72 PRO A O 1
ATOM 570 N N . PRO A 1 73 ? 23.369 3.699 -21.159 1.00 64.88 73 PRO A N 1
ATOM 571 C CA . PRO A 1 73 ? 23.861 4.481 -20.040 1.00 64.88 73 PRO A CA 1
ATOM 572 C C . PRO A 1 73 ? 22.678 5.209 -19.398 1.00 64.88 73 PRO A C 1
ATOM 574 O O . PRO A 1 73 ? 21.837 5.750 -20.128 1.00 64.88 73 PRO A O 1
ATOM 577 N N . PRO A 1 74 ? 22.584 5.219 -18.057 1.00 65.75 74 PRO A N 1
ATOM 578 C CA . PRO A 1 74 ? 21.496 5.903 -17.388 1.00 65.75 74 PRO A CA 1
ATOM 579 C C . PRO A 1 74 ? 21.493 7.358 -17.849 1.00 65.75 74 PRO A C 1
ATOM 581 O O . PRO A 1 74 ? 22.521 8.040 -17.826 1.00 65.75 74 PRO A O 1
ATOM 584 N N . ASN A 1 75 ? 20.341 7.824 -18.333 1.00 78.62 75 ASN A N 1
ATOM 585 C CA . ASN A 1 75 ? 20.216 9.193 -18.795 1.00 78.62 75 ASN A CA 1
ATOM 586 C C . ASN A 1 75 ? 20.519 10.121 -17.600 1.00 78.62 75 ASN A C 1
ATOM 588 O O . ASN A 1 75 ? 19.797 10.069 -16.599 1.00 78.62 75 ASN A O 1
ATOM 592 N N . PRO A 1 76 ? 21.555 10.979 -17.665 1.00 82.75 76 PRO A N 1
ATOM 593 C CA . PRO A 1 76 ? 21.955 11.806 -16.528 1.00 82.75 76 PRO A CA 1
ATOM 594 C C . PRO A 1 76 ? 20.836 12.754 -16.072 1.00 82.75 76 PRO A C 1
ATOM 596 O O . PRO A 1 76 ? 20.824 13.206 -14.928 1.00 82.75 76 PRO A O 1
ATOM 599 N N . GLU A 1 77 ? 19.879 13.070 -16.946 1.00 83.94 77 GLU A N 1
ATOM 600 C CA . GLU A 1 77 ? 18.685 13.833 -16.591 1.00 83.94 77 GLU A CA 1
ATOM 601 C C . GLU A 1 77 ? 17.694 13.025 -15.741 1.00 83.94 77 GLU A C 1
ATOM 603 O O . GLU A 1 77 ? 17.149 13.547 -14.765 1.00 83.94 77 GLU A O 1
ATOM 608 N N . GLU A 1 78 ? 17.515 11.740 -16.043 1.00 83.56 78 GLU A N 1
ATOM 609 C CA . GLU A 1 78 ? 16.663 10.842 -15.263 1.00 83.56 78 GLU A CA 1
ATOM 610 C C . GLU A 1 78 ? 17.242 10.582 -13.874 1.00 83.56 78 GLU A C 1
ATOM 612 O O . GLU A 1 78 ? 16.498 10.564 -12.893 1.00 83.56 78 GLU A O 1
ATOM 617 N N . GLU A 1 79 ? 18.562 10.433 -13.757 1.00 84.31 79 GLU A N 1
ATOM 618 C CA . GLU A 1 79 ? 19.217 10.282 -12.454 1.00 84.31 79 GLU A CA 1
ATOM 619 C C . GLU A 1 79 ? 19.056 11.529 -11.586 1.00 84.31 79 GLU A C 1
ATOM 621 O O . GLU A 1 79 ? 18.672 11.426 -10.417 1.00 84.31 79 GLU A O 1
ATOM 626 N N . ARG A 1 80 ? 19.264 12.720 -12.167 1.00 86.69 80 ARG A N 1
ATOM 627 C CA . ARG A 1 80 ? 19.011 13.992 -11.474 1.00 86.69 80 ARG A CA 1
ATOM 628 C C . ARG A 1 80 ? 17.561 14.089 -11.011 1.00 86.69 80 ARG A C 1
ATOM 630 O O . ARG A 1 80 ? 17.307 14.452 -9.865 1.00 86.69 80 ARG A O 1
ATOM 637 N N . ARG A 1 81 ? 16.606 13.724 -11.868 1.00 86.94 81 ARG A N 1
ATOM 638 C CA . ARG A 1 81 ? 15.178 13.740 -11.532 1.00 86.94 81 ARG A CA 1
ATOM 639 C C . ARG A 1 81 ? 14.845 12.773 -10.390 1.00 86.94 81 ARG A C 1
ATOM 641 O O . ARG A 1 81 ? 14.176 13.179 -9.442 1.00 86.94 81 ARG A O 1
ATOM 648 N N . LYS A 1 82 ? 15.361 11.540 -10.424 1.00 87.19 82 LYS A N 1
ATOM 649 C CA . LYS A 1 82 ? 15.200 10.546 -9.343 1.00 87.19 82 LYS A CA 1
ATOM 650 C C . LYS A 1 82 ? 15.801 11.033 -8.025 1.00 87.19 82 LYS A C 1
ATOM 652 O O . LYS A 1 82 ? 15.182 10.875 -6.974 1.00 87.19 82 LYS A O 1
ATOM 657 N N . PHE A 1 83 ? 16.978 11.657 -8.075 1.00 88.31 83 PHE A N 1
ATOM 658 C CA . PHE A 1 83 ? 17.624 12.229 -6.897 1.00 88.31 83 PHE A CA 1
ATOM 659 C C . PHE A 1 83 ? 16.755 13.318 -6.250 1.00 88.31 83 PHE A C 1
ATOM 661 O O . PHE A 1 83 ? 16.474 13.242 -5.054 1.00 88.31 83 PHE A O 1
ATOM 668 N N . LEU A 1 84 ? 16.251 14.268 -7.046 1.00 90.25 84 LEU A N 1
ATOM 669 C CA . LEU A 1 84 ? 15.368 15.342 -6.571 1.00 90.25 84 LEU A CA 1
ATOM 670 C C . LEU A 1 84 ? 14.066 14.804 -5.959 1.00 90.25 84 LEU A C 1
ATOM 672 O O . LEU A 1 84 ? 13.623 15.282 -4.913 1.00 90.25 84 LEU A O 1
ATOM 676 N N . ILE A 1 85 ? 13.464 13.786 -6.583 1.00 89.44 85 ILE A N 1
ATOM 677 C CA . ILE A 1 85 ? 12.273 13.108 -6.054 1.00 89.44 85 ILE A CA 1
ATOM 678 C C . ILE A 1 85 ? 12.575 12.481 -4.689 1.00 89.44 85 ILE A C 1
ATOM 680 O O . ILE A 1 85 ? 11.812 12.676 -3.745 1.00 89.44 85 ILE A O 1
ATOM 684 N N . ASN A 1 86 ? 13.704 11.782 -4.560 1.00 89.62 86 ASN A N 1
ATOM 685 C CA . ASN A 1 86 ? 14.099 11.127 -3.316 1.00 89.62 86 ASN A CA 1
ATOM 686 C C . ASN A 1 86 ? 14.352 12.137 -2.185 1.00 89.62 86 ASN A C 1
ATOM 688 O O . ASN A 1 86 ? 13.926 11.921 -1.051 1.00 89.62 86 ASN A O 1
ATOM 692 N N . GLU A 1 87 ? 15.017 13.260 -2.470 1.00 92.00 87 GLU A N 1
ATOM 693 C CA . GLU A 1 87 ? 15.194 14.325 -1.477 1.00 92.00 87 GLU A CA 1
ATOM 694 C C . GLU A 1 87 ? 13.853 14.889 -1.014 1.00 92.00 87 GLU A C 1
ATOM 696 O O . GLU A 1 87 ? 13.597 14.981 0.191 1.00 92.00 87 GLU A O 1
ATOM 701 N N . ARG A 1 88 ? 12.961 15.197 -1.957 1.00 92.25 88 ARG A N 1
ATOM 702 C CA . ARG A 1 88 ? 11.621 15.682 -1.639 1.00 92.25 88 ARG A CA 1
ATOM 703 C C . ARG A 1 88 ? 10.856 14.677 -0.780 1.00 92.25 88 ARG A C 1
ATOM 705 O O . ARG A 1 88 ? 10.307 15.060 0.253 1.00 92.25 88 ARG A O 1
ATOM 712 N N . ASP A 1 89 ? 10.867 13.403 -1.151 1.00 91.31 89 ASP A N 1
ATOM 713 C CA . ASP A 1 89 ? 10.155 12.360 -0.421 1.00 91.31 89 ASP A CA 1
ATOM 714 C C . ASP A 1 89 ? 10.682 12.226 1.021 1.00 91.31 89 ASP A C 1
ATOM 716 O O . ASP A 1 89 ? 9.891 12.216 1.969 1.00 91.31 89 ASP A O 1
ATOM 720 N N . LYS A 1 90 ? 12.008 12.282 1.222 1.00 91.88 90 LYS A N 1
ATOM 721 C CA . LYS A 1 90 ? 12.625 12.322 2.562 1.00 91.88 90 LYS A CA 1
ATOM 722 C C . LYS A 1 90 ? 12.138 13.512 3.391 1.00 91.88 90 LYS A C 1
ATOM 724 O O . LYS A 1 90 ? 11.828 13.354 4.575 1.00 91.88 90 LYS A O 1
ATOM 729 N N . THR A 1 91 ? 12.055 14.710 2.803 1.00 93.31 91 THR A N 1
ATOM 730 C CA . THR A 1 91 ? 11.565 15.895 3.536 1.00 93.31 91 THR A CA 1
ATOM 731 C C . THR A 1 91 ? 10.104 15.745 3.966 1.00 93.31 91 THR A C 1
ATOM 733 O O . THR A 1 91 ? 9.746 16.097 5.097 1.00 93.31 91 THR A O 1
ATOM 736 N N . MET A 1 92 ? 9.259 15.166 3.109 1.00 91.88 92 MET A N 1
ATOM 737 C CA . MET A 1 92 ? 7.843 14.955 3.407 1.00 91.88 92 MET A CA 1
ATOM 738 C C . MET A 1 92 ? 7.633 13.874 4.468 1.00 91.88 92 MET A C 1
ATOM 740 O O . MET A 1 92 ? 6.827 14.067 5.383 1.00 91.88 92 MET A O 1
ATOM 744 N N . GLU A 1 93 ? 8.409 12.789 4.434 1.00 91.25 93 GLU A N 1
ATOM 745 C CA . GLU A 1 93 ? 8.404 11.767 5.487 1.00 91.25 93 GLU A CA 1
ATOM 746 C C . GLU A 1 93 ? 8.736 12.370 6.853 1.00 91.25 93 GLU A C 1
ATOM 748 O O . GLU A 1 93 ? 7.989 12.175 7.819 1.00 91.25 93 GLU A O 1
ATOM 753 N N . GLN A 1 94 ? 9.786 13.192 6.931 1.00 91.75 94 GLN A N 1
ATOM 754 C CA . GLN A 1 94 ? 10.151 13.889 8.166 1.00 91.75 94 GLN A CA 1
ATOM 755 C C . GLN A 1 94 ? 9.024 14.804 8.669 1.00 91.75 94 GLN A C 1
ATOM 757 O O . GLN A 1 94 ? 8.759 14.865 9.876 1.00 91.75 94 GLN A O 1
ATOM 762 N N . MET A 1 95 ? 8.330 15.511 7.772 1.00 87.75 95 MET A N 1
ATOM 763 C CA . MET A 1 95 ? 7.195 16.365 8.135 1.00 87.75 95 MET A CA 1
ATOM 764 C C . MET A 1 95 ? 6.013 15.548 8.674 1.00 87.75 95 MET A C 1
ATOM 766 O O . MET A 1 95 ? 5.400 15.925 9.682 1.00 87.75 95 MET A O 1
ATOM 770 N N . ILE A 1 96 ? 5.713 14.407 8.049 1.00 87.00 96 ILE A N 1
ATOM 771 C CA . ILE A 1 96 ? 4.668 13.478 8.491 1.00 87.00 96 ILE A CA 1
ATOM 772 C C . ILE A 1 96 ? 5.012 12.905 9.861 1.00 87.00 96 ILE A C 1
ATOM 774 O O . ILE A 1 96 ? 4.146 12.880 10.737 1.00 87.00 96 ILE A O 1
ATOM 778 N N . GLU A 1 97 ? 6.254 12.479 10.086 1.00 87.12 97 GLU A N 1
ATOM 779 C CA . GLU A 1 97 ? 6.691 11.986 11.389 1.00 87.12 97 GLU A CA 1
ATOM 780 C C . GLU A 1 97 ? 6.538 13.039 12.483 1.00 87.12 97 GLU A C 1
ATOM 782 O O . GLU A 1 97 ? 5.964 12.749 13.536 1.00 87.12 97 GLU A O 1
ATOM 787 N N . LYS A 1 98 ? 7.003 14.270 12.234 1.00 85.88 98 LYS A N 1
ATOM 788 C CA . LYS A 1 98 ? 6.846 15.398 13.165 1.00 85.88 98 LYS A CA 1
ATOM 789 C C . LYS A 1 98 ? 5.369 15.648 13.468 1.00 85.88 98 LYS A C 1
ATOM 791 O O . LYS A 1 98 ? 4.990 15.756 14.634 1.00 85.88 98 LYS A O 1
ATOM 796 N N . CYS A 1 99 ? 4.517 15.658 12.442 1.00 80.94 99 CYS A N 1
ATOM 797 C CA . CYS A 1 99 ? 3.072 15.809 12.600 1.00 80.94 99 CYS A CA 1
ATOM 798 C C . CYS A 1 99 ? 2.429 14.647 13.363 1.00 80.94 99 CYS A C 1
ATOM 800 O O . CYS A 1 99 ? 1.517 14.880 14.149 1.00 80.94 99 CYS A O 1
ATOM 802 N N . LYS A 1 100 ? 2.855 13.400 13.141 1.00 80.31 100 LYS A N 1
ATOM 803 C CA . LYS A 1 100 ? 2.368 12.234 13.891 1.00 80.31 100 LYS A CA 1
ATOM 804 C C . LYS A 1 100 ? 2.785 12.335 15.360 1.00 80.31 100 LYS A C 1
ATOM 806 O O . LYS A 1 100 ? 1.946 12.131 16.229 1.00 80.31 100 LYS A O 1
ATOM 811 N N . LYS A 1 101 ? 4.042 12.691 15.646 1.00 77.56 101 LYS A N 1
ATOM 812 C CA . LYS A 1 101 ? 4.580 12.842 17.011 1.00 77.56 101 LYS A CA 1
ATOM 813 C C . LYS A 1 101 ? 3.856 13.952 17.786 1.00 77.56 101 LYS A C 1
ATOM 815 O O . LYS A 1 101 ? 3.384 13.701 18.889 1.00 77.56 101 LYS A O 1
ATOM 820 N N . SER A 1 102 ? 3.678 15.135 17.195 1.00 71.38 102 SER A N 1
ATOM 821 C CA . SER A 1 102 ? 3.066 16.287 17.880 1.00 71.38 102 SER A CA 1
ATOM 822 C C . SER A 1 102 ? 1.551 16.176 18.078 1.00 71.38 102 SER A C 1
ATOM 824 O O . SER A 1 102 ? 1.010 16.729 19.034 1.00 71.38 102 SER A O 1
ATOM 826 N N . LYS A 1 103 ? 0.845 15.460 17.194 1.00 64.44 103 LYS A N 1
ATOM 827 C CA . LYS A 1 103 ? -0.627 15.423 17.182 1.00 64.44 103 LYS A CA 1
ATOM 828 C C . LYS A 1 103 ? -1.243 14.162 17.793 1.00 64.44 103 LYS A C 1
ATOM 830 O O . LYS A 1 103 ? -2.463 14.110 17.892 1.00 64.44 103 LYS A O 1
ATOM 835 N N . LYS A 1 104 ? -0.449 13.191 18.264 1.00 64.00 104 LYS A N 1
ATOM 836 C CA . LYS A 1 104 ? -0.947 11.992 18.976 1.00 64.00 104 LYS A CA 1
ATOM 837 C C . LYS A 1 104 ? -1.816 12.314 20.202 1.00 64.00 104 LYS A C 1
ATOM 839 O O . LYS A 1 104 ? -2.720 11.548 20.499 1.00 64.00 104 LYS A O 1
ATOM 844 N N . HIS A 1 105 ? -1.573 13.441 20.876 1.00 62.06 105 HIS A N 1
ATOM 845 C CA . HIS A 1 105 ? -2.294 13.818 22.102 1.00 62.06 105 HIS A CA 1
ATOM 846 C C . HIS A 1 105 ? -3.258 15.005 21.943 1.00 62.06 105 HIS A C 1
ATOM 848 O O . HIS A 1 105 ? -3.953 15.341 22.894 1.00 62.06 105 HIS A O 1
ATOM 854 N N . LYS A 1 106 ? -3.302 15.655 20.771 1.00 66.50 106 LYS A N 1
ATOM 855 C CA . LYS A 1 106 ? -4.073 16.898 20.551 1.00 66.50 106 LYS A CA 1
ATOM 856 C C . LYS A 1 106 ? -5.004 16.861 19.335 1.00 66.50 106 LYS A C 1
ATOM 858 O O . LYS A 1 106 ? -5.548 17.896 18.970 1.00 66.50 106 LYS A O 1
ATOM 863 N N . ARG A 1 107 ? -5.144 15.721 18.651 1.00 70.38 107 ARG A N 1
ATOM 864 C CA . ARG A 1 107 ? -6.065 15.606 17.514 1.00 70.38 107 ARG A CA 1
ATOM 865 C C . ARG A 1 107 ? -7.418 15.081 17.947 1.00 70.38 107 ARG A C 1
ATOM 867 O O . ARG A 1 107 ? -7.499 14.061 18.626 1.00 70.38 107 ARG A O 1
ATOM 874 N N . ASP A 1 108 ? -8.453 15.734 17.440 1.00 78.00 108 ASP A N 1
ATOM 875 C CA . ASP A 1 108 ? -9.791 15.171 17.409 1.00 78.00 108 ASP A CA 1
ATOM 876 C C . ASP A 1 108 ? -9.800 13.898 16.555 1.00 78.00 108 ASP A C 1
ATOM 878 O O . ASP A 1 108 ? -9.039 13.755 15.590 1.00 78.00 108 ASP A O 1
ATOM 882 N N . LYS A 1 109 ? -10.661 12.953 16.934 1.00 81.50 109 LYS A N 1
ATOM 883 C CA . LYS A 1 109 ? -10.808 11.664 16.249 1.00 81.50 109 LYS A CA 1
ATOM 884 C C . LYS A 1 109 ? -11.171 11.882 14.779 1.00 81.50 109 LYS A C 1
ATOM 886 O O . LYS A 1 109 ? -12.047 12.687 14.463 1.00 81.50 109 LYS A O 1
ATOM 891 N N . SER A 1 110 ? -10.542 11.123 13.881 1.00 85.81 110 SER A N 1
ATOM 892 C CA . SER A 1 110 ? -10.877 11.156 12.448 1.00 85.81 110 SER A CA 1
ATOM 893 C C . SER A 1 110 ? -12.322 10.700 12.211 1.00 85.81 110 SER A C 1
ATOM 895 O O . SER A 1 110 ? -12.833 9.862 12.949 1.00 85.81 110 SER A O 1
ATOM 897 N N . LEU A 1 111 ? -12.986 11.169 11.148 1.00 90.31 111 LEU A N 1
ATOM 898 C CA . LEU A 1 111 ? -14.338 10.716 10.782 1.00 90.31 111 LEU A CA 1
ATOM 899 C C . LEU A 1 111 ? -14.434 9.181 10.669 1.00 90.31 111 LEU A C 1
ATOM 901 O O . LEU A 1 111 ? -15.396 8.577 11.147 1.00 90.31 111 LEU A O 1
ATOM 905 N N . MET A 1 112 ? -13.408 8.548 10.090 1.00 89.94 112 MET A N 1
ATOM 906 C CA . MET A 1 112 ? -13.295 7.085 10.010 1.00 89.94 112 MET A CA 1
ATOM 907 C C . MET A 1 112 ? -13.191 6.445 11.396 1.00 89.94 112 MET A C 1
ATOM 909 O O . MET A 1 112 ? -13.859 5.454 11.680 1.00 89.94 112 MET A O 1
ATOM 913 N N . GLU A 1 113 ? -12.387 7.032 12.277 1.00 89.50 113 GLU A N 1
ATOM 914 C CA . GLU A 1 113 ? -12.198 6.562 13.648 1.00 89.50 113 GLU A CA 1
ATOM 915 C C . GLU A 1 113 ? -13.489 6.709 14.465 1.00 89.50 113 GLU A C 1
ATOM 917 O O . GLU A 1 113 ? -13.896 5.776 15.153 1.00 89.50 113 GLU A O 1
ATOM 922 N N . LEU A 1 114 ? -14.211 7.822 14.299 1.00 93.19 114 LEU A N 1
ATOM 923 C CA . LEU A 1 114 ? -15.543 8.030 14.867 1.00 93.19 114 LEU A CA 1
ATOM 924 C C . LEU A 1 114 ? -16.535 6.969 14.384 1.00 93.19 114 LEU A C 1
ATOM 926 O O . LEU A 1 114 ? -17.330 6.464 15.178 1.00 93.19 114 LEU A O 1
ATOM 930 N N . HIS A 1 115 ? -16.507 6.616 13.098 1.00 96.00 115 HIS A N 1
ATOM 931 C CA . HIS A 1 115 ? -17.366 5.565 12.559 1.00 96.00 115 HIS A CA 1
ATOM 932 C C . HIS A 1 115 ? -17.008 4.188 13.135 1.00 96.00 115 HIS A 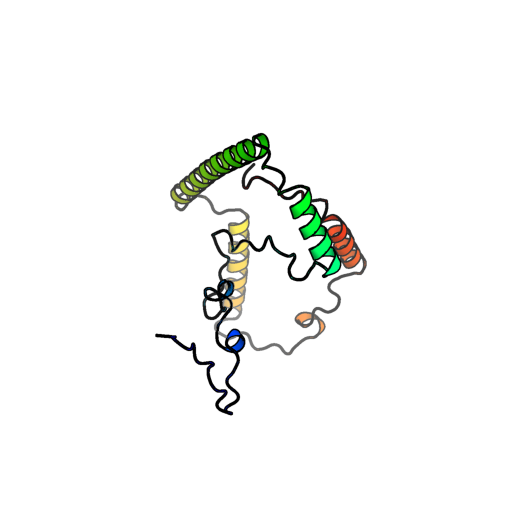C 1
ATOM 934 O O . HIS A 1 115 ? -17.891 3.471 13.611 1.00 96.00 115 HIS A O 1
ATOM 940 N N . GLN A 1 116 ? -15.720 3.841 13.180 1.00 93.50 116 GLN A N 1
ATOM 941 C CA . GLN A 1 116 ? -15.243 2.598 13.791 1.00 93.50 116 GLN A CA 1
ATOM 942 C C . GLN A 1 116 ? -15.615 2.515 15.276 1.00 93.50 116 GLN A C 1
ATOM 944 O O . GLN A 1 116 ? -16.076 1.473 15.742 1.00 93.50 116 GLN A O 1
ATOM 949 N N . GLU A 1 117 ? -15.483 3.611 16.024 1.00 92.94 117 GLU A N 1
ATOM 950 C CA . GLU A 1 117 ? -15.925 3.689 17.416 1.00 92.94 117 GLU A CA 1
ATOM 951 C C . GLU A 1 117 ? -17.437 3.492 17.549 1.00 92.94 117 GLU A C 1
ATOM 953 O O . GLU A 1 117 ? -17.878 2.762 18.437 1.00 92.94 117 GLU A O 1
ATOM 958 N N . LYS A 1 118 ? -18.247 4.094 16.667 1.00 95.50 118 LYS A N 1
ATOM 959 C CA . LYS A 1 118 ? -19.705 3.890 16.646 1.00 95.50 118 LYS A CA 1
ATOM 960 C C . LYS A 1 118 ? -20.059 2.422 16.395 1.00 95.50 118 LYS A C 1
ATOM 962 O O . LYS A 1 118 ? -20.899 1.882 17.116 1.00 95.50 118 LYS A O 1
ATOM 967 N N . LEU A 1 119 ? -19.403 1.762 15.438 1.00 93.12 119 LEU A N 1
ATOM 968 C CA . LEU A 1 119 ? -19.604 0.335 15.162 1.00 93.12 119 LEU A CA 1
ATOM 969 C C . LEU A 1 119 ? -19.211 -0.533 16.363 1.00 93.12 119 LEU A C 1
ATOM 971 O O . LEU A 1 119 ? -20.009 -1.362 16.798 1.00 93.12 119 LEU A O 1
ATOM 975 N N . LYS A 1 120 ? -18.040 -0.290 16.964 1.00 93.38 120 LYS A N 1
ATOM 976 C CA . LYS A 1 120 ? -17.583 -0.999 18.172 1.00 93.38 120 LYS A CA 1
ATOM 977 C C . LYS A 1 120 ? -18.533 -0.793 19.351 1.00 93.38 120 LYS A C 1
ATOM 979 O O . LYS A 1 120 ? -18.852 -1.751 20.045 1.00 93.38 120 LYS A O 1
ATOM 984 N N . LYS A 1 121 ? -19.023 0.432 19.579 1.00 94.25 121 LYS A N 1
ATOM 985 C CA . LYS A 1 121 ? -20.018 0.726 20.627 1.00 94.25 121 LYS A CA 1
ATOM 986 C C . LYS A 1 121 ? -21.334 -0.004 20.369 1.00 94.25 121 LYS A C 1
ATOM 988 O O . LYS A 1 121 ? -21.908 -0.544 21.308 1.00 94.25 121 LYS A O 1
ATOM 993 N N . LYS A 1 122 ? -21.805 -0.044 19.118 1.00 92.69 122 LYS A N 1
ATOM 994 C CA . LYS A 1 122 ? -23.015 -0.788 18.736 1.00 92.69 122 LYS A CA 1
ATOM 995 C C . LYS A 1 122 ? -22.840 -2.289 18.967 1.00 92.69 122 LYS A C 1
ATOM 997 O O . LYS A 1 122 ? -23.745 -2.910 19.508 1.00 92.69 122 LYS A O 1
ATOM 1002 N N . GLN A 1 123 ? -21.679 -2.842 18.615 1.00 88.12 123 GLN A N 1
ATOM 1003 C CA . GLN A 1 123 ? -21.360 -4.247 18.856 1.00 88.12 123 GLN A CA 1
ATOM 1004 C C . GLN A 1 123 ? -21.318 -4.557 20.356 1.00 88.12 123 GLN A C 1
ATOM 1006 O O . GLN A 1 123 ? -22.080 -5.394 20.813 1.00 88.12 123 GLN A O 1
ATOM 1011 N N . LYS A 1 124 ? -20.570 -3.774 21.146 1.00 87.50 124 LYS A N 1
ATOM 1012 C CA . LYS A 1 124 ? -20.523 -3.920 22.611 1.00 87.50 124 LYS A CA 1
ATOM 1013 C C . LYS A 1 124 ? -21.900 -3.826 23.272 1.00 87.50 124 LYS A C 1
ATOM 1015 O O . LYS A 1 124 ? -22.144 -4.524 24.246 1.00 87.50 124 LYS A O 1
ATOM 1020 N N . LYS A 1 125 ? -22.796 -2.960 22.779 1.00 87.38 125 LYS A N 1
ATOM 1021 C CA . LYS A 1 125 ? -24.182 -2.888 23.274 1.00 87.38 125 LYS A CA 1
ATOM 1022 C C . LYS A 1 125 ? -24.951 -4.175 22.983 1.00 87.38 125 LYS A C 1
ATOM 1024 O O . LYS A 1 125 ? -25.555 -4.707 23.902 1.00 87.38 125 LYS A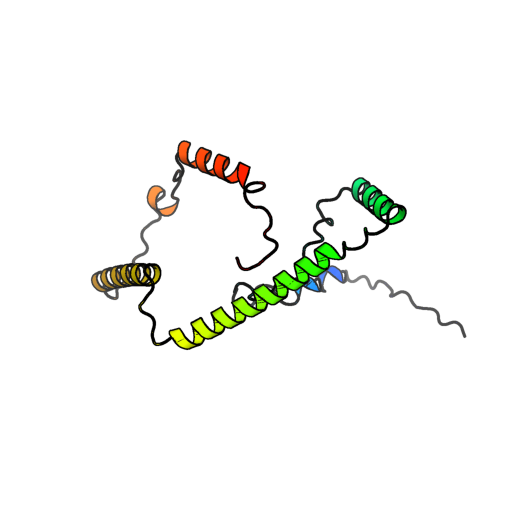 O 1
ATOM 1029 N N . LYS A 1 126 ? -24.871 -4.692 21.752 1.00 83.94 126 LYS A N 1
ATOM 1030 C CA . LYS A 1 126 ? -25.482 -5.980 21.383 1.00 83.94 126 LYS A CA 1
ATOM 1031 C C . LYS A 1 126 ? -24.929 -7.133 22.217 1.00 83.94 126 LYS A C 1
ATOM 1033 O O . LYS A 1 126 ? -25.694 -7.987 22.642 1.00 83.94 126 LYS A O 1
ATOM 1038 N N . ASP A 1 127 ? -23.623 -7.146 22.463 1.00 80.81 127 ASP A N 1
ATOM 1039 C CA . ASP A 1 127 ? -22.983 -8.173 23.285 1.00 80.81 127 ASP A CA 1
ATOM 1040 C C . ASP A 1 127 ? -23.452 -8.053 24.749 1.00 80.81 127 ASP A C 1
ATOM 1042 O O . ASP A 1 127 ? -23.807 -9.048 25.369 1.00 80.81 127 ASP A O 1
ATOM 1046 N N . LYS A 1 128 ? -23.578 -6.828 25.282 1.00 82.12 128 LYS A N 1
ATOM 1047 C CA . LYS A 1 128 ? -24.111 -6.582 26.633 1.00 82.12 128 LYS A CA 1
ATOM 1048 C C . LYS A 1 128 ? -25.594 -6.958 26.772 1.00 82.12 128 LYS A C 1
ATOM 1050 O O . LYS A 1 128 ? -25.979 -7.464 27.818 1.00 82.12 128 LYS A O 1
ATOM 1055 N N . GLU A 1 129 ? -26.408 -6.734 25.739 1.00 79.75 129 GLU A N 1
ATOM 1056 C CA . GLU A 1 129 ? -27.810 -7.189 25.672 1.00 79.75 129 GLU A CA 1
ATOM 1057 C C . GLU A 1 129 ? -27.921 -8.720 25.605 1.00 79.75 129 GLU A C 1
ATOM 1059 O O . GLU A 1 129 ? -28.844 -9.292 26.177 1.00 79.75 129 GLU A O 1
ATOM 1064 N N . ARG A 1 130 ? -26.968 -9.395 24.946 1.00 71.12 130 ARG A N 1
ATOM 1065 C CA . ARG A 1 130 ? -26.867 -10.866 24.934 1.00 71.12 130 ARG A CA 1
ATOM 1066 C C . ARG A 1 130 ? -26.380 -11.443 26.274 1.00 71.12 130 ARG A C 1
ATOM 1068 O O . ARG A 1 130 ? -26.629 -12.616 26.553 1.00 71.12 130 ARG A O 1
ATOM 1075 N N . GLY A 1 131 ? -25.769 -10.615 27.123 1.00 72.69 131 GLY A N 1
ATOM 1076 C CA . GLY A 1 131 ? -25.196 -11.007 28.412 1.00 72.69 131 GLY A CA 1
ATOM 1077 C C . GLY A 1 131 ? -23.884 -11.783 28.261 1.00 72.69 131 GLY A C 1
ATOM 1078 O O . GLY A 1 131 ? -23.337 -11.884 27.169 1.00 72.69 131 GLY A O 1
ATOM 1079 N N . ASP A 1 132 ? -23.392 -12.371 29.355 1.00 67.56 132 ASP A N 1
ATOM 1080 C CA . ASP A 1 132 ? -22.162 -13.192 29.377 1.00 67.56 132 ASP A CA 1
ATOM 1081 C C . ASP A 1 132 ? -22.356 -14.594 28.758 1.00 67.56 132 ASP A C 1
ATOM 1083 O O . ASP A 1 132 ? -21.550 -15.503 28.938 1.00 67.56 132 ASP A O 1
ATOM 1087 N N . ARG A 1 133 ? -23.466 -14.800 28.034 1.00 69.00 133 ARG A N 1
ATOM 1088 C CA . ARG A 1 133 ? -23.712 -16.042 27.305 1.00 69.00 133 ARG A CA 1
ATOM 1089 C C . ARG A 1 133 ? -22.834 -16.043 26.054 1.00 69.00 133 ARG A C 1
ATOM 1091 O O . ARG A 1 133 ? -23.002 -15.155 25.210 1.00 69.00 133 ARG A O 1
ATOM 1098 N N . PRO A 1 134 ? -21.925 -17.026 25.898 1.00 68.62 134 PRO A N 1
ATOM 1099 C CA . PRO A 1 134 ? -21.184 -17.194 24.659 1.00 68.62 134 PRO A CA 1
ATOM 1100 C C . PRO A 1 134 ? -22.178 -17.247 23.498 1.00 68.62 134 PRO A C 1
ATOM 1102 O O . PRO A 1 134 ? -23.243 -17.851 23.656 1.00 68.62 134 PRO A O 1
ATOM 1105 N N . PRO A 1 135 ? -21.882 -16.623 22.346 1.00 71.31 135 PRO A N 1
ATOM 1106 C CA . PRO A 1 135 ? -22.755 -16.736 21.193 1.00 71.31 135 PRO A CA 1
ATOM 1107 C C . PRO A 1 135 ? -22.925 -18.222 20.870 1.00 71.31 135 PRO A C 1
ATOM 1109 O O . PRO A 1 135 ? -21.968 -18.891 20.477 1.00 71.31 135 PRO A O 1
ATOM 1112 N N . GLU A 1 136 ? -24.135 -18.740 21.080 1.00 77.06 136 GLU A N 1
ATOM 1113 C CA . GLU A 1 136 ? -24.466 -20.111 20.716 1.00 77.06 136 GLU A CA 1
ATOM 1114 C C . GLU A 1 136 ? -24.178 -20.289 19.225 1.00 77.06 136 GLU A C 1
ATOM 1116 O O . GLU A 1 136 ? -24.477 -19.412 18.401 1.00 77.06 136 GLU A O 1
ATOM 1121 N N . ARG A 1 137 ? -23.530 -21.406 18.876 1.00 78.31 137 ARG A N 1
ATOM 1122 C CA . ARG A 1 137 ? -23.227 -21.713 17.480 1.00 78.31 137 ARG A CA 1
ATOM 1123 C C . ARG A 1 137 ? -24.546 -21.893 16.742 1.00 78.31 137 ARG A C 1
ATOM 1125 O O . ARG A 1 137 ? -25.211 -22.913 16.891 1.00 78.31 137 ARG A O 1
ATOM 1132 N N . ARG A 1 138 ? -24.906 -20.894 15.933 1.00 82.88 138 ARG A N 1
ATOM 1133 C CA . ARG A 1 138 ? -25.998 -21.017 14.971 1.00 82.88 138 ARG A CA 1
ATOM 1134 C C . ARG A 1 138 ? -25.640 -22.142 13.988 1.00 82.88 138 ARG A C 1
ATOM 1136 O O . ARG A 1 138 ? -24.479 -22.199 13.568 1.00 82.88 138 ARG A O 1
ATOM 1143 N N . PRO A 1 139 ? -26.586 -23.019 13.616 1.00 89.00 139 PRO A N 1
ATOM 1144 C CA . PRO A 1 139 ? -26.364 -23.944 12.513 1.00 89.00 139 PRO A CA 1
ATOM 1145 C C . PRO A 1 139 ? -25.983 -23.179 11.238 1.00 89.00 139 PRO A C 1
ATOM 1147 O O . PRO A 1 139 ? -26.377 -22.022 11.053 1.00 89.00 139 PRO A O 1
ATOM 1150 N N . PHE A 1 140 ? -25.195 -23.842 10.391 1.00 85.88 140 PHE A N 1
ATOM 1151 C CA . PHE A 1 140 ? -24.769 -23.306 9.103 1.00 85.88 140 PHE A CA 1
ATOM 1152 C C . PHE A 1 140 ? -25.993 -23.054 8.226 1.00 85.88 140 PHE A C 1
ATOM 1154 O O . PHE A 1 140 ? -26.758 -23.974 7.936 1.00 85.88 140 PHE A O 1
ATOM 1161 N N . ASP A 1 141 ? -26.161 -21.809 7.807 1.00 88.69 141 ASP A N 1
ATOM 1162 C CA . ASP A 1 141 ? -27.200 -21.397 6.877 1.00 88.69 141 ASP A CA 1
ATOM 1163 C C . ASP A 1 141 ? -26.533 -21.089 5.538 1.00 88.69 141 ASP A C 1
ATOM 1165 O O . ASP A 1 141 ? -25.686 -20.203 5.444 1.00 88.69 141 ASP A O 1
ATOM 1169 N N . ARG A 1 142 ? -26.900 -21.828 4.489 1.00 87.94 142 ARG A N 1
ATOM 1170 C CA . ARG A 1 142 ? -26.308 -21.665 3.158 1.00 87.94 142 ARG A CA 1
ATOM 1171 C C . ARG A 1 142 ? -26.460 -20.228 2.647 1.00 87.94 142 ARG A C 1
ATOM 1173 O O . ARG A 1 142 ? -25.514 -19.698 2.072 1.00 87.94 142 ARG A O 1
ATOM 1180 N N . ASP A 1 143 ? -27.594 -19.580 2.870 1.00 81.81 143 ASP A N 1
ATOM 1181 C CA . ASP A 1 143 ? -27.843 -18.258 2.291 1.00 81.81 143 ASP A CA 1
ATOM 1182 C C . ASP A 1 143 ? -27.097 -17.158 3.058 1.00 81.81 143 ASP A C 1
ATOM 1184 O O . ASP A 1 143 ? -26.579 -16.208 2.464 1.00 81.81 143 ASP A O 1
ATOM 1188 N N . VAL A 1 144 ? -26.959 -17.313 4.377 1.00 82.88 144 VAL A N 1
ATOM 1189 C CA . VAL A 1 144 ? -26.272 -16.337 5.236 1.00 82.88 144 VAL A CA 1
ATOM 1190 C C . VAL A 1 144 ? -24.757 -16.557 5.280 1.00 82.88 144 VAL A C 1
ATOM 1192 O O . VAL A 1 144 ? -23.998 -15.583 5.260 1.00 82.88 144 VAL A O 1
ATOM 1195 N N . ASP A 1 145 ? -24.316 -17.814 5.335 1.00 86.00 145 ASP A N 1
ATOM 1196 C CA . ASP A 1 145 ? -22.927 -18.196 5.611 1.00 86.00 145 ASP A CA 1
ATOM 1197 C C . ASP A 1 145 ? -22.144 -18.550 4.342 1.00 86.00 145 ASP A C 1
ATOM 1199 O O . ASP A 1 145 ? -20.962 -18.221 4.253 1.00 86.00 145 ASP A O 1
ATOM 1203 N N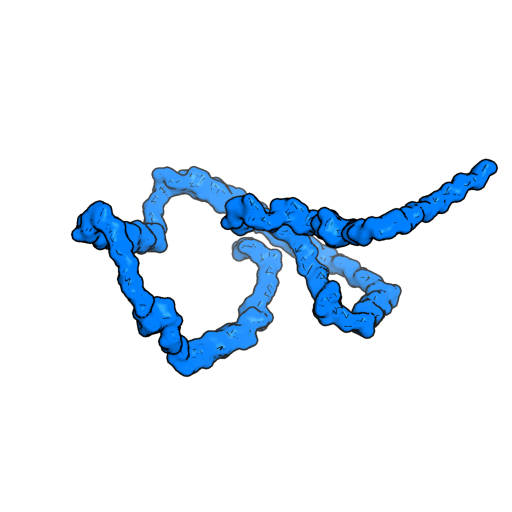 . LEU A 1 146 ? -22.778 -19.160 3.330 1.00 84.56 146 LEU A N 1
ATOM 1204 C CA . LEU A 1 146 ? -22.113 -19.443 2.049 1.00 84.56 146 LEU A CA 1
ATOM 1205 C C . LEU A 1 146 ? -22.138 -18.224 1.114 1.00 84.56 146 LEU A C 1
ATOM 1207 O O . LEU A 1 146 ? -21.348 -18.169 0.173 1.00 84.56 146 LEU A O 1
ATOM 1211 N N . GLN A 1 147 ? -23.031 -17.256 1.381 1.00 76.88 147 GLN A N 1
ATOM 1212 C CA . GLN A 1 147 ? -23.232 -16.025 0.608 1.00 76.88 147 GLN A CA 1
ATOM 1213 C C . GLN A 1 147 ? -23.098 -16.256 -0.909 1.00 76.88 147 GLN A C 1
ATOM 1215 O O . GLN A 1 147 ? -22.369 -15.549 -1.613 1.00 76.88 147 GLN A O 1
ATOM 1220 N N . VAL A 1 148 ? -23.753 -17.297 -1.420 1.00 73.12 148 VAL A N 1
ATOM 1221 C CA . VAL A 1 148 ? -23.677 -17.644 -2.842 1.00 73.12 148 VAL A CA 1
ATOM 1222 C C . VAL A 1 148 ? -24.481 -16.608 -3.624 1.00 73.12 148 VAL A C 1
ATOM 1224 O O . VAL A 1 148 ? -25.569 -16.231 -3.209 1.00 73.12 148 VAL A O 1
ATOM 1227 N N . ASN A 1 149 ? -23.941 -16.130 -4.747 1.00 70.44 149 ASN A N 1
ATOM 1228 C CA . ASN A 1 149 ? -24.556 -15.124 -5.629 1.00 70.44 149 ASN A CA 1
ATOM 1229 C C . ASN A 1 149 ? -24.635 -13.682 -5.085 1.00 70.44 149 ASN A C 1
ATOM 1231 O O . ASN A 1 149 ? -25.515 -12.924 -5.483 1.00 70.44 149 ASN A O 1
ATOM 1235 N N . ARG A 1 150 ? -23.678 -13.230 -4.259 1.00 70.94 150 ARG A N 1
ATOM 1236 C CA . ARG A 1 150 ? -23.586 -11.792 -3.894 1.00 70.94 150 ARG A CA 1
ATOM 1237 C C . ARG A 1 150 ? -23.434 -10.858 -5.093 1.00 70.94 150 ARG A C 1
ATOM 1239 O O . ARG A 1 150 ? -23.793 -9.689 -4.998 1.00 70.94 150 ARG A O 1
ATOM 1246 N N . PHE A 1 151 ? -22.847 -11.358 -6.178 1.00 69.44 151 PHE A N 1
ATOM 1247 C CA . PHE A 1 151 ? -22.615 -10.573 -7.375 1.00 69.44 151 PHE A CA 1
ATOM 1248 C C . PHE A 1 151 ? -23.687 -10.859 -8.418 1.00 69.44 151 PHE A C 1
ATOM 1250 O O . PHE A 1 151 ? -23.614 -11.841 -9.166 1.00 69.44 151 PHE A O 1
ATOM 1257 N N . ASP A 1 152 ? -24.635 -9.932 -8.493 1.00 88.50 152 ASP A N 1
ATOM 1258 C CA . ASP A 1 152 ? -25.476 -9.746 -9.668 1.00 88.50 152 ASP A CA 1
ATOM 1259 C C . ASP A 1 152 ? -24.601 -9.675 -10.940 1.00 88.50 152 ASP A C 1
ATOM 1261 O O . ASP A 1 152 ? -23.445 -9.232 -10.905 1.00 88.50 152 ASP A O 1
ATOM 1265 N N . GLU A 1 153 ? -25.123 -10.129 -12.077 1.00 88.12 153 GLU A N 1
ATOM 1266 C CA . GLU A 1 153 ? -24.409 -10.121 -13.359 1.00 88.12 153 GLU A CA 1
ATOM 1267 C C . GLU A 1 153 ? -23.917 -8.725 -13.732 1.00 88.12 153 GLU A C 1
ATOM 1269 O O . GLU A 1 153 ? -22.802 -8.573 -14.241 1.00 88.12 153 GLU A O 1
ATOM 1274 N N . ALA A 1 154 ? -24.702 -7.696 -13.409 1.00 89.75 154 ALA A N 1
ATOM 1275 C CA . ALA A 1 154 ? -24.307 -6.307 -13.585 1.00 89.75 154 ALA A CA 1
ATOM 1276 C C . ALA A 1 154 ? -23.073 -5.947 -12.739 1.00 89.75 154 ALA A C 1
ATOM 1278 O O . ALA A 1 154 ? -22.144 -5.305 -13.235 1.00 89.75 154 ALA A O 1
ATOM 1279 N N . GLN A 1 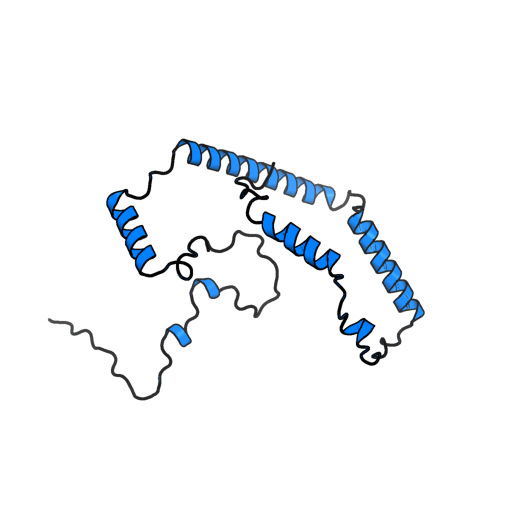155 ? -23.008 -6.406 -11.484 1.00 88.25 155 GLN A N 1
ATOM 1280 C CA . GLN A 1 155 ? -21.858 -6.160 -10.611 1.00 88.25 155 GLN A CA 1
ATOM 1281 C C . GLN A 1 155 ? -20.612 -6.914 -11.082 1.00 88.25 155 GLN A C 1
ATOM 1283 O O . GLN A 1 155 ? -19.523 -6.337 -11.075 1.00 88.25 155 GLN A O 1
ATOM 1288 N N . ARG A 1 156 ? -20.761 -8.162 -11.552 1.00 90.69 156 ARG A N 1
ATOM 1289 C CA . ARG A 1 156 ? -19.652 -8.924 -12.156 1.00 90.69 156 ARG A CA 1
ATOM 1290 C C . ARG A 1 156 ? -19.082 -8.194 -13.368 1.00 90.69 156 ARG A C 1
ATOM 1292 O O . ARG A 1 156 ? -17.878 -7.959 -13.421 1.00 90.69 156 ARG A O 1
ATOM 1299 N N . LYS A 1 157 ? -19.941 -7.763 -14.297 1.00 93.00 157 LYS A N 1
ATOM 1300 C CA . LYS A 1 157 ? -19.531 -6.998 -15.486 1.00 93.00 157 LYS A CA 1
ATOM 1301 C C . LYS A 1 157 ? -18.857 -5.680 -15.106 1.00 93.00 157 LYS A C 1
ATOM 1303 O O . LYS A 1 157 ? -17.817 -5.342 -15.660 1.00 93.00 157 LYS A O 1
ATOM 1308 N N . ALA A 1 158 ? -19.382 -4.966 -14.111 1.00 92.19 158 ALA A N 1
ATOM 1309 C CA . ALA A 1 158 ? -18.772 -3.731 -13.629 1.00 92.19 158 ALA A CA 1
ATOM 1310 C C . ALA A 1 158 ? -17.376 -3.956 -13.023 1.00 92.19 158 ALA A C 1
ATOM 1312 O O . ALA A 1 158 ? -16.490 -3.128 -13.228 1.00 92.19 158 ALA A O 1
ATOM 1313 N N . ILE A 1 159 ? -17.160 -5.055 -12.292 1.00 91.69 159 ILE A N 1
ATOM 1314 C CA . ILE A 1 159 ? -15.835 -5.413 -11.763 1.00 91.69 159 ILE A CA 1
ATOM 1315 C C . ILE A 1 159 ? -14.871 -5.728 -12.906 1.00 91.69 159 ILE A C 1
ATOM 1317 O O . ILE A 1 159 ? -13.775 -5.175 -12.930 1.00 91.69 159 ILE A O 1
ATOM 1321 N N . VAL A 1 160 ? -15.289 -6.548 -13.873 1.00 92.44 160 VAL A N 1
ATOM 1322 C CA . VAL A 1 160 ? -14.462 -6.907 -15.036 1.00 92.44 160 VAL A CA 1
ATOM 1323 C C . VAL A 1 160 ? -14.071 -5.660 -15.833 1.00 92.44 160 VAL A C 1
ATOM 1325 O O . VAL A 1 160 ? -12.890 -5.450 -16.091 1.00 92.44 160 VAL A O 1
ATOM 1328 N N . ASN A 1 161 ? -15.020 -4.771 -16.128 1.00 92.50 161 ASN A N 1
ATOM 1329 C CA . ASN A 1 161 ? -14.744 -3.531 -16.860 1.00 92.50 161 ASN A CA 1
ATOM 1330 C C . ASN A 1 161 ? -13.814 -2.584 -16.081 1.00 92.50 161 ASN A C 1
ATOM 1332 O O . ASN A 1 161 ? -12.975 -1.906 -16.669 1.00 92.50 161 ASN A O 1
ATOM 1336 N N . LYS A 1 162 ? -13.928 -2.534 -14.746 1.00 90.56 162 LYS A N 1
ATOM 1337 C CA . LYS A 1 162 ? -12.994 -1.765 -13.907 1.00 90.56 162 LYS A CA 1
ATOM 1338 C C . LYS A 1 162 ? -11.591 -2.368 -13.922 1.00 90.56 162 LYS A C 1
ATOM 1340 O O . LYS A 1 162 ? -10.635 -1.600 -13.905 1.00 90.56 162 LYS A O 1
ATOM 1345 N N . ALA A 1 163 ? -11.490 -3.698 -13.945 1.00 91.94 163 ALA A N 1
ATOM 1346 C CA . ALA A 1 163 ? -10.231 -4.435 -13.931 1.00 91.94 163 ALA A CA 1
ATOM 1347 C C . ALA A 1 163 ? -9.453 -4.309 -15.248 1.00 91.94 163 ALA A C 1
ATOM 1349 O O . ALA A 1 163 ? -8.241 -4.139 -15.208 1.00 91.94 163 ALA A O 1
ATOM 1350 N N . GLN A 1 164 ? -10.144 -4.311 -16.395 1.00 90.81 164 GLN A N 1
ATOM 1351 C CA . GLN A 1 164 ? -9.530 -4.191 -17.729 1.00 90.81 164 GLN A CA 1
ATOM 1352 C C . GLN A 1 164 ? -8.611 -2.978 -17.875 1.00 90.81 164 GLN A C 1
ATOM 1354 O O . GLN A 1 164 ? -7.619 -3.021 -18.591 1.00 90.81 164 GLN A O 1
ATOM 1359 N N . LEU A 1 165 ? -8.953 -1.885 -17.203 1.00 85.88 165 LEU A N 1
ATOM 1360 C CA . LEU A 1 165 ? -8.217 -0.638 -17.308 1.00 85.88 165 LEU A CA 1
ATOM 1361 C C . LEU A 1 165 ? -7.175 -0.467 -16.188 1.00 85.88 165 LEU A C 1
ATOM 1363 O O . LEU A 1 165 ? -6.552 0.585 -16.117 1.00 85.88 165 LEU A O 1
ATOM 1367 N N . LEU A 1 166 ? -6.989 -1.430 -15.278 1.00 84.44 166 LEU A N 1
ATOM 1368 C CA . LEU A 1 166 ? -6.041 -1.267 -14.165 1.00 84.44 166 LEU A CA 1
ATOM 1369 C C . LEU A 1 166 ? -4.586 -1.192 -14.638 1.00 84.44 166 LEU A C 1
ATOM 1371 O O . LEU A 1 166 ? -3.823 -0.435 -14.044 1.00 84.44 166 LEU A O 1
ATOM 1375 N N . ASP A 1 167 ? -4.247 -1.886 -15.725 1.00 80.06 167 ASP A N 1
ATOM 1376 C CA . ASP A 1 167 ? -2.890 -1.885 -16.286 1.00 80.06 167 ASP A CA 1
ATOM 1377 C C . ASP A 1 167 ? -2.503 -0.543 -16.924 1.00 80.06 167 ASP A C 1
ATOM 1379 O O . ASP A 1 167 ? -1.323 -0.220 -17.006 1.00 80.06 167 ASP A O 1
ATOM 1383 N N . THR A 1 168 ? -3.477 0.264 -17.363 1.00 84.38 168 THR A N 1
ATOM 1384 C CA . THR A 1 168 ? -3.216 1.522 -18.089 1.00 84.38 168 THR A CA 1
ATOM 1385 C C . THR A 1 168 ? -3.683 2.776 -17.358 1.00 84.38 168 THR A C 1
ATOM 1387 O O . THR A 1 168 ? -3.175 3.864 -17.619 1.00 84.38 168 THR A O 1
ATOM 1390 N N . ARG A 1 169 ? -4.640 2.667 -16.428 1.00 84.31 169 ARG A N 1
ATOM 1391 C CA . ARG A 1 169 ? -5.152 3.820 -15.660 1.00 84.31 169 ARG A CA 1
ATOM 1392 C C . ARG A 1 169 ? -4.152 4.366 -14.666 1.00 84.31 169 ARG A C 1
ATOM 1394 O O . ARG A 1 169 ? -4.233 5.542 -14.322 1.00 84.31 169 ARG A O 1
ATOM 1401 N N . PHE A 1 170 ? -3.273 3.511 -14.167 1.00 81.81 170 PHE A N 1
ATOM 1402 C CA . PHE A 1 170 ? -2.263 3.897 -13.206 1.00 81.81 170 PHE A CA 1
ATOM 1403 C C . PHE A 1 170 ? -0.909 3.816 -13.893 1.00 81.81 170 PHE A C 1
ATOM 1405 O O . PHE A 1 170 ? -0.369 2.734 -14.092 1.00 81.81 170 PHE A O 1
ATOM 1412 N N . SER A 1 171 ? -0.343 4.972 -14.238 1.00 77.56 171 SER A N 1
ATOM 1413 C CA . SER A 1 171 ? 1.096 5.043 -14.461 1.00 77.56 171 SER A CA 1
ATOM 1414 C C . SER A 1 171 ? 1.791 4.660 -13.158 1.00 77.56 171 SER A C 1
ATOM 1416 O O . SER A 1 171 ? 1.382 5.120 -12.086 1.00 77.56 171 SER A O 1
ATOM 1418 N N . THR A 1 172 ? 2.846 3.854 -13.230 1.00 75.31 172 THR A N 1
ATOM 1419 C CA . THR A 1 172 ? 3.723 3.633 -12.079 1.00 75.31 172 THR A CA 1
ATOM 1420 C C . THR A 1 172 ? 4.271 4.989 -11.639 1.00 75.31 172 THR A C 1
ATOM 1422 O O . THR A 1 172 ? 5.022 5.622 -12.377 1.00 75.31 172 THR A O 1
ATOM 1425 N N . GLY A 1 173 ? 3.822 5.482 -10.483 1.00 77.06 173 GLY A N 1
ATOM 1426 C CA . GLY A 1 173 ? 4.265 6.768 -9.959 1.00 77.06 173 GLY A CA 1
ATOM 1427 C C . GLY A 1 173 ? 5.752 6.714 -9.630 1.00 77.06 173 GLY A C 1
ATOM 1428 O O . GLY A 1 173 ? 6.204 5.782 -8.972 1.00 77.06 173 GLY A O 1
ATOM 1429 N N . GLU A 1 174 ? 6.507 7.707 -10.089 1.00 79.38 174 GLU A N 1
ATOM 1430 C CA . GLU A 1 174 ? 7.942 7.800 -9.801 1.00 79.38 174 GLU A CA 1
ATOM 1431 C C . GLU A 1 174 ? 8.237 8.369 -8.408 1.00 79.38 174 GLU A C 1
ATOM 1433 O O . GLU A 1 174 ? 9.335 8.185 -7.892 1.00 79.38 174 GLU A O 1
ATOM 1438 N N . SER A 1 175 ? 7.273 9.062 -7.796 1.00 84.00 175 SER A N 1
ATOM 1439 C CA . SER A 1 175 ? 7.436 9.728 -6.506 1.00 84.00 175 SER A CA 1
ATOM 1440 C C . SER A 1 175 ? 6.445 9.215 -5.466 1.00 84.00 175 SER A C 1
ATOM 1442 O O . SER A 1 175 ? 5.273 8.991 -5.777 1.00 84.00 175 SER A O 1
ATOM 1444 N N . LYS A 1 176 ? 6.888 9.064 -4.212 1.00 85.19 176 LYS A N 1
ATOM 1445 C CA . LYS A 1 176 ? 6.032 8.602 -3.103 1.00 85.19 176 LYS A CA 1
ATOM 1446 C C . LYS A 1 176 ? 5.053 9.675 -2.644 1.00 85.19 176 LYS A C 1
ATOM 1448 O O . LYS A 1 176 ? 3.947 9.350 -2.212 1.00 85.19 176 LYS A O 1
ATOM 1453 N N . PHE A 1 177 ? 5.446 10.942 -2.729 1.00 82.44 177 PHE A N 1
ATOM 1454 C CA . PHE A 1 177 ? 4.584 12.068 -2.378 1.00 82.44 177 PHE A CA 1
ATOM 1455 C C . PHE A 1 177 ? 4.195 12.895 -3.615 1.00 82.44 177 PHE A C 1
ATOM 1457 O O . PHE A 1 177 ? 4.648 12.596 -4.721 1.00 82.44 177 PHE A O 1
ATOM 1464 N N . LEU A 1 178 ? 3.299 13.878 -3.462 1.00 77.62 178 LEU A N 1
ATOM 1465 C CA . LEU A 1 178 ? 2.805 14.750 -4.544 1.00 77.62 178 LEU A CA 1
ATOM 1466 C C . LEU A 1 178 ? 3.484 16.108 -4.541 1.00 77.62 178 LEU A C 1
ATOM 1468 O O . LEU A 1 178 ? 3.787 16.624 -3.446 1.00 77.62 178 LEU A O 1
#

Secondary structure (DSSP, 8-state):
-----PPPP--SS-PPPHHHHSPPGGGTT-SS-S-----SSPPP-TT--HHHH--HHHHHHHHHHHHHH-SPPPPHHHHHHHHHHHHHHHHHHHHHHHHHHHHTTTPPPPHHHHHHHHHHHHHHHHHHHHTT-----PPP-HHHHS-TT-S-HHHHHHHHHHHHTHHHHS---S-S--

InterPro domains:
  IPR022226 Domain of unknown function DUF3752 [PF12572] (33-171)
  IPR046331 GPALPP motifs-containing protein 1-like [PTHR46370] (7-178)

Organism: Diaphorina citri (NCBI:txid121845)

Radius of gyration: 28.44 Å; chains: 1; bounding box: 81×62×58 Å